Protein AF-A0A6B3F1H8-F1 (afdb_monomer)

Mean predicted aligned error: 4.07 Å

Structure (mmCIF, N/CA/C/O backbone):
data_AF-A0A6B3F1H8-F1
#
_entry.id   AF-A0A6B3F1H8-F1
#
loop_
_atom_site.group_PDB
_atom_site.id
_atom_site.type_symbol
_atom_site.label_atom_id
_atom_site.label_alt_id
_atom_site.label_comp_id
_atom_site.label_asym_id
_atom_site.label_entity_id
_atom_site.label_seq_id
_atom_site.pdbx_PDB_ins_code
_atom_site.Cartn_x
_atom_site.Cartn_y
_atom_site.Cartn_z
_atom_site.occupancy
_atom_site.B_iso_or_equiv
_atom_site.auth_seq_id
_atom_site.auth_comp_id
_atom_site.auth_asym_id
_atom_site.auth_atom_id
_atom_site.pdbx_PDB_model_num
ATOM 1 N N . MET A 1 1 ? -36.050 -11.474 17.540 1.00 40.28 1 MET A N 1
ATOM 2 C CA . MET A 1 1 ? -35.106 -10.667 18.340 1.00 40.28 1 MET A CA 1
ATOM 3 C C . MET A 1 1 ? -33.799 -10.633 17.571 1.00 40.28 1 MET A C 1
ATOM 5 O O . MET A 1 1 ? -33.198 -11.683 17.414 1.00 40.28 1 MET A O 1
ATOM 9 N N . ALA A 1 2 ? -33.446 -9.500 16.964 1.00 46.94 2 ALA A N 1
ATOM 10 C CA . ALA A 1 2 ? -32.215 -9.391 16.187 1.00 46.94 2 ALA A CA 1
ATOM 11 C C . ALA A 1 2 ? -31.032 -9.273 17.155 1.00 46.94 2 ALA A C 1
ATOM 13 O O . ALA A 1 2 ? -31.011 -8.361 17.978 1.00 46.94 2 ALA A O 1
ATOM 14 N N . GLU A 1 3 ? -30.090 -10.210 17.075 1.00 48.53 3 GLU A N 1
ATOM 15 C CA . GLU A 1 3 ? -28.796 -10.112 17.744 1.00 48.53 3 GLU A CA 1
ATOM 16 C C . GLU A 1 3 ? -28.106 -8.829 17.283 1.00 48.53 3 GLU A C 1
ATOM 18 O O . GLU A 1 3 ? -27.705 -8.687 16.124 1.00 48.53 3 GLU A O 1
ATOM 23 N N . THR A 1 4 ? -27.981 -7.868 18.192 1.00 52.44 4 THR A N 1
ATOM 24 C CA . THR A 1 4 ? -27.081 -6.738 18.009 1.00 52.44 4 THR A CA 1
ATOM 25 C C . THR A 1 4 ? -25.669 -7.305 18.067 1.00 52.44 4 THR A C 1
ATOM 27 O O . THR A 1 4 ? -25.093 -7.444 19.141 1.00 52.44 4 THR A O 1
ATOM 30 N N . SER A 1 5 ? -25.129 -7.695 16.910 1.00 58.44 5 SER A N 1
ATOM 31 C CA . SER A 1 5 ? -23.700 -7.950 16.739 1.00 58.44 5 SER A CA 1
ATOM 32 C C . SER A 1 5 ? -22.951 -6.776 17.369 1.00 58.44 5 SER A C 1
ATOM 34 O O . SER A 1 5 ? -23.070 -5.640 16.899 1.00 58.44 5 SER A O 1
ATOM 36 N N . SER A 1 6 ? -22.240 -7.020 18.473 1.00 65.12 6 SER A N 1
ATOM 37 C CA . SER A 1 6 ? -21.364 -6.014 19.060 1.00 65.12 6 SER A CA 1
ATOM 38 C C . SER A 1 6 ? -20.188 -5.840 18.103 1.00 65.12 6 SER A C 1
ATOM 40 O O . SER A 1 6 ? -19.193 -6.563 18.172 1.00 65.12 6 SER A O 1
ATOM 42 N N . GLY A 1 7 ? -20.344 -4.944 17.131 1.00 72.50 7 GLY A N 1
ATOM 43 C CA . GLY A 1 7 ? -19.270 -4.601 16.213 1.00 72.50 7 GLY A CA 1
ATOM 44 C C . GLY A 1 7 ? -18.053 -4.128 17.003 1.00 72.50 7 GLY A C 1
ATOM 45 O O . GLY A 1 7 ? -18.189 -3.428 18.007 1.00 72.50 7 GLY A O 1
ATOM 46 N N . THR A 1 8 ? -16.857 -4.522 16.570 1.00 85.69 8 THR A N 1
ATOM 47 C CA . THR A 1 8 ? -15.618 -3.992 17.141 1.00 85.69 8 THR A CA 1
ATOM 48 C C . THR A 1 8 ? -15.590 -2.481 16.934 1.00 85.69 8 THR A C 1
ATOM 50 O O . THR A 1 8 ? -15.668 -2.004 15.802 1.00 85.69 8 THR A O 1
ATOM 53 N N . HIS A 1 9 ? -15.504 -1.730 18.029 1.00 92.38 9 HIS A N 1
ATOM 54 C CA . HIS A 1 9 ? -15.347 -0.284 17.980 1.00 92.38 9 HIS A CA 1
ATOM 55 C C . HIS A 1 9 ? -13.875 0.064 17.762 1.00 92.38 9 HIS A C 1
ATOM 57 O O . HIS A 1 9 ? -13.011 -0.518 18.413 1.00 92.38 9 HIS A O 1
ATOM 63 N N . VAL A 1 10 ? -13.614 1.006 16.859 1.00 95.69 10 VAL A N 1
ATOM 64 C CA . VAL A 1 10 ? -12.290 1.586 16.614 1.00 95.69 10 VAL A CA 1
ATOM 65 C C . VAL A 1 10 ? -12.443 3.075 16.341 1.00 95.69 10 VAL A C 1
ATOM 67 O O . VAL A 1 10 ? -13.408 3.494 15.697 1.00 95.69 10 VAL A O 1
ATOM 70 N N . ARG A 1 11 ? -11.481 3.880 16.786 1.00 96.56 11 ARG A N 1
ATOM 71 C CA . ARG A 1 11 ? -11.486 5.333 16.577 1.00 96.56 11 ARG A CA 1
ATOM 72 C C . ARG A 1 11 ? -11.350 5.731 15.107 1.00 96.56 11 ARG A C 1
ATOM 74 O O . ARG A 1 11 ? -11.930 6.736 14.699 1.00 96.56 11 ARG A O 1
ATOM 81 N N . VAL A 1 12 ? -10.565 4.994 14.317 1.00 98.19 12 VAL A N 1
ATOM 82 C CA . VAL A 1 12 ? -10.343 5.298 12.891 1.00 98.19 12 VAL A CA 1
ATOM 83 C C . VAL A 1 12 ? -10.456 4.039 12.035 1.00 98.19 12 VAL A C 1
ATOM 85 O O . VAL A 1 12 ? -9.811 3.028 12.304 1.00 98.19 12 VAL A O 1
ATOM 88 N N . ALA A 1 13 ? -11.229 4.123 10.953 1.00 97.81 13 ALA A N 1
ATOM 89 C CA . ALA A 1 13 ? -11.254 3.116 9.899 1.00 97.81 13 ALA A CA 1
ATOM 90 C C . ALA A 1 13 ? -10.667 3.700 8.609 1.00 97.81 13 ALA A C 1
ATOM 92 O O . ALA A 1 13 ? -11.131 4.721 8.106 1.00 97.81 13 ALA A O 1
ATOM 93 N N . VAL A 1 14 ? -9.646 3.039 8.070 1.00 98.56 14 VAL A N 1
ATOM 94 C CA . VAL A 1 14 ? -9.044 3.336 6.768 1.00 98.56 14 VAL A CA 1
ATOM 95 C C . VAL A 1 14 ? -9.517 2.274 5.782 1.00 98.56 14 VAL A C 1
ATOM 97 O O . VAL A 1 14 ? -9.429 1.084 6.072 1.00 98.56 14 VAL A O 1
ATOM 100 N N . VAL A 1 15 ? -10.020 2.679 4.616 1.00 98.50 15 VAL A N 1
ATOM 101 C CA . VAL A 1 15 ? -10.511 1.745 3.591 1.00 98.50 15 VAL A CA 1
ATOM 102 C C . VAL A 1 15 ? -9.506 1.662 2.445 1.00 98.50 15 VAL A C 1
ATOM 104 O O . VAL A 1 15 ? -9.236 2.652 1.768 1.00 98.50 15 VAL A O 1
ATOM 107 N N . GLY A 1 16 ? -8.967 0.464 2.225 1.00 98.69 16 GLY A N 1
ATOM 108 C CA . GLY A 1 16 ? -7.976 0.139 1.205 1.00 98.69 16 GLY A CA 1
ATOM 109 C C . GLY A 1 16 ? -6.541 0.092 1.737 1.00 98.69 16 GLY A C 1
ATOM 110 O O . GLY A 1 16 ? -6.136 0.893 2.575 1.00 98.69 16 GLY A O 1
ATOM 111 N N . SER A 1 17 ? -5.743 -0.834 1.201 1.00 98.62 17 SER A N 1
ATOM 112 C CA . SER A 1 17 ? -4.330 -1.048 1.571 1.00 98.62 17 SER A CA 1
ATOM 113 C C . SER A 1 17 ? -3.341 -0.708 0.439 1.00 98.62 17 SER A C 1
ATOM 115 O O . SER A 1 17 ? -2.286 -1.326 0.293 1.00 98.62 17 SER A O 1
ATOM 117 N N . GLY A 1 18 ? -3.692 0.276 -0.396 1.00 98.62 18 GLY A N 1
ATOM 118 C CA . GLY A 1 18 ? -2.769 0.902 -1.352 1.00 98.62 18 GLY A CA 1
ATOM 119 C C . GLY A 1 18 ? -1.920 2.010 -0.711 1.00 98.62 18 GLY A C 1
ATOM 120 O O . GLY A 1 18 ? -1.945 2.194 0.505 1.00 98.62 18 GLY A O 1
ATOM 121 N N . PHE A 1 19 ? -1.218 2.805 -1.528 1.00 98.44 19 PHE A N 1
ATOM 122 C CA . PHE A 1 19 ? -0.377 3.920 -1.054 1.00 98.44 19 PHE A CA 1
ATOM 123 C C . PHE A 1 19 ? -1.103 4.858 -0.074 1.00 98.44 19 PHE A C 1
ATOM 125 O O . PHE A 1 19 ? -0.584 5.138 1.002 1.00 98.44 19 PHE A O 1
ATOM 132 N N . GLY A 1 20 ? -2.316 5.311 -0.402 1.00 98.56 20 GLY A N 1
ATOM 133 C CA . GLY A 1 20 ? -3.068 6.221 0.471 1.00 98.56 20 GLY A CA 1
ATOM 134 C C . GLY A 1 20 ? -3.377 5.611 1.842 1.00 98.56 20 GLY A C 1
ATOM 135 O O . GLY A 1 20 ? -3.102 6.223 2.873 1.00 98.56 20 GLY A O 1
ATOM 136 N N . GLY A 1 21 ? -3.884 4.376 1.860 1.00 98.75 21 GLY A N 1
ATOM 137 C CA . GLY A 1 21 ? -4.255 3.694 3.098 1.00 98.75 21 GLY A CA 1
ATOM 138 C C . GLY A 1 21 ? -3.058 3.336 3.975 1.00 98.75 21 GLY A C 1
ATOM 139 O O . GLY A 1 21 ? -3.085 3.576 5.182 1.00 98.75 21 GLY A O 1
ATOM 140 N N . LEU A 1 22 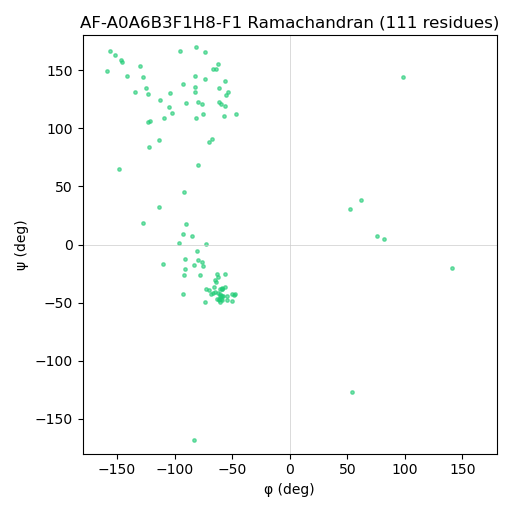? -1.967 2.843 3.376 1.00 98.81 22 LEU A N 1
ATOM 141 C CA . LEU A 1 22 ? -0.735 2.584 4.121 1.00 98.81 22 LEU A CA 1
ATOM 142 C C . LEU A 1 22 ? -0.102 3.881 4.629 1.00 98.81 22 LEU A C 1
ATOM 144 O O . LEU A 1 22 ? 0.310 3.932 5.782 1.00 98.81 22 LEU A O 1
ATOM 148 N N . GLY A 1 23 ? -0.064 4.943 3.820 1.00 98.69 23 GLY A N 1
ATOM 149 C CA . GLY A 1 23 ? 0.445 6.248 4.245 1.00 98.69 23 GLY A CA 1
ATOM 150 C C . GLY A 1 23 ? -0.320 6.804 5.450 1.00 98.69 23 GLY A C 1
ATOM 151 O O . GLY A 1 23 ? 0.296 7.235 6.428 1.00 98.69 23 GLY A O 1
ATOM 152 N N . ALA A 1 24 ? -1.654 6.714 5.424 1.00 98.75 24 ALA A N 1
ATOM 153 C CA . ALA A 1 24 ? -2.506 7.083 6.551 1.00 98.75 24 ALA A CA 1
ATOM 154 C C . ALA A 1 24 ? -2.220 6.222 7.794 1.00 98.75 24 ALA A C 1
ATOM 156 O O . ALA A 1 24 ? -2.013 6.761 8.879 1.00 98.75 24 ALA A O 1
ATOM 157 N N . ALA A 1 25 ? -2.129 4.899 7.639 1.00 98.69 25 ALA A N 1
ATOM 158 C CA . ALA A 1 25 ? -1.840 3.975 8.735 1.00 98.69 25 ALA A CA 1
ATOM 159 C C . ALA A 1 25 ? -0.455 4.206 9.370 1.00 98.69 25 ALA A C 1
ATOM 161 O O . ALA A 1 25 ? -0.334 4.212 10.597 1.00 98.69 25 ALA A O 1
ATOM 162 N N . VAL A 1 26 ? 0.584 4.465 8.563 1.00 98.69 26 VAL A N 1
ATOM 163 C CA . VAL A 1 26 ? 1.913 4.844 9.077 1.00 98.69 26 VAL A CA 1
ATOM 164 C C . VAL A 1 26 ? 1.825 6.140 9.876 1.00 98.69 26 VAL A C 1
ATOM 166 O O . VAL A 1 26 ? 2.408 6.231 10.958 1.00 98.69 26 VAL A O 1
ATOM 169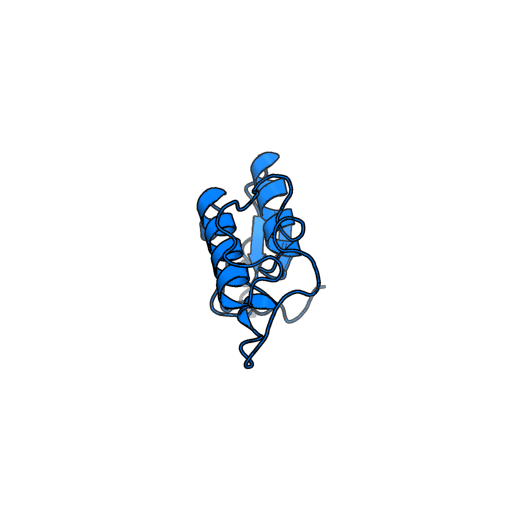 N N . ARG A 1 27 ? 1.098 7.147 9.375 1.00 98.50 27 ARG A N 1
ATOM 170 C CA . ARG A 1 27 ? 0.945 8.424 10.079 1.00 98.50 27 ARG A CA 1
ATOM 171 C C . ARG A 1 27 ? 0.227 8.246 11.415 1.00 98.50 27 ARG A C 1
ATOM 173 O O . ARG A 1 27 ? 0.742 8.737 12.412 1.00 98.50 27 ARG A O 1
ATOM 180 N N . LEU A 1 28 ? -0.886 7.508 11.451 1.00 98.50 28 LEU A N 1
ATOM 181 C CA . LEU A 1 28 ? -1.612 7.195 12.690 1.00 98.50 28 LEU A CA 1
ATOM 182 C C . LEU A 1 28 ? -0.682 6.551 13.725 1.00 98.50 28 LEU A C 1
ATOM 184 O O . LEU A 1 28 ? -0.591 7.035 14.851 1.00 98.50 28 LEU A O 1
ATOM 188 N N . ARG A 1 29 ? 0.099 5.543 13.314 1.00 97.25 29 ARG A N 1
ATOM 189 C CA . ARG A 1 29 ? 1.082 4.882 14.186 1.00 97.25 29 ARG A CA 1
ATOM 190 C C . ARG A 1 29 ? 2.149 5.826 14.721 1.00 97.25 29 ARG A C 1
ATOM 192 O O . ARG A 1 29 ? 2.479 5.747 15.900 1.00 97.25 29 ARG A O 1
ATOM 199 N N . ARG A 1 30 ? 2.699 6.700 13.875 1.00 96.94 30 ARG A N 1
ATOM 200 C CA . ARG A 1 30 ? 3.726 7.675 14.284 1.00 96.94 30 ARG A CA 1
ATOM 201 C C . ARG A 1 30 ? 3.198 8.708 15.278 1.00 96.94 30 ARG A C 1
ATOM 203 O O . ARG A 1 30 ? 3.958 9.155 16.123 1.00 96.94 30 ARG A O 1
ATOM 210 N N . GLU A 1 31 ? 1.914 9.038 15.199 1.00 97.62 31 GLU A N 1
ATOM 211 C CA . GLU A 1 31 ? 1.226 9.928 16.143 1.00 97.62 31 GLU A CA 1
ATOM 212 C C . GLU A 1 31 ? 0.714 9.187 17.397 1.00 97.62 31 GLU A C 1
ATOM 214 O O . GLU A 1 31 ? -0.018 9.754 18.201 1.00 97.62 31 GLU A O 1
ATOM 219 N N . GLY A 1 32 ? 1.063 7.905 17.571 1.00 97.06 32 GLY A N 1
ATOM 220 C CA . GLY A 1 32 ? 0.649 7.103 18.726 1.00 97.06 32 GLY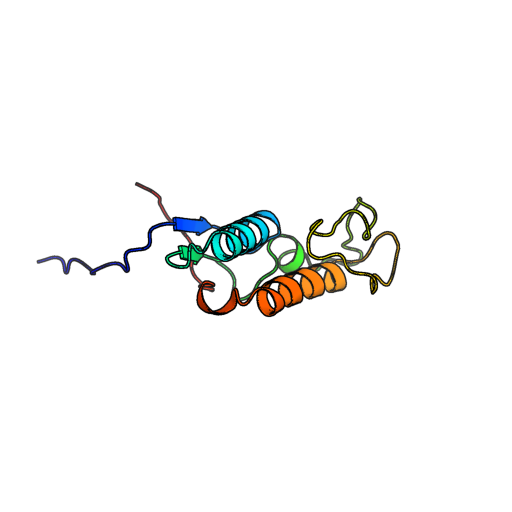 A CA 1
ATOM 221 C C . GLY A 1 32 ? -0.807 6.629 18.688 1.00 97.06 32 GLY A C 1
ATOM 222 O O . GLY A 1 32 ? -1.279 6.029 19.651 1.00 97.06 32 GLY A O 1
ATOM 223 N N . VAL A 1 33 ? -1.528 6.843 17.584 1.00 97.75 33 VAL A N 1
ATOM 224 C CA . VAL A 1 33 ? -2.888 6.327 17.402 1.00 97.75 33 VAL A CA 1
ATOM 225 C C . VAL A 1 33 ? -2.802 4.871 16.956 1.00 97.75 33 VAL A C 1
ATOM 227 O O . VAL A 1 33 ? -2.407 4.577 15.830 1.00 97.75 33 VAL A O 1
ATOM 230 N N . THR A 1 34 ? -3.169 3.952 17.847 1.00 95.44 34 THR A N 1
ATOM 231 C CA . THR A 1 34 ? -3.165 2.496 17.605 1.00 95.44 34 THR A CA 1
ATOM 232 C C . THR A 1 34 ? -4.564 1.896 17.506 1.00 95.44 34 THR A C 1
ATOM 234 O O . THR A 1 34 ? -4.716 0.805 16.962 1.00 95.44 34 THR A O 1
ATOM 237 N N . ASP A 1 35 ? -5.586 2.619 17.967 1.00 97.31 35 ASP A N 1
ATOM 2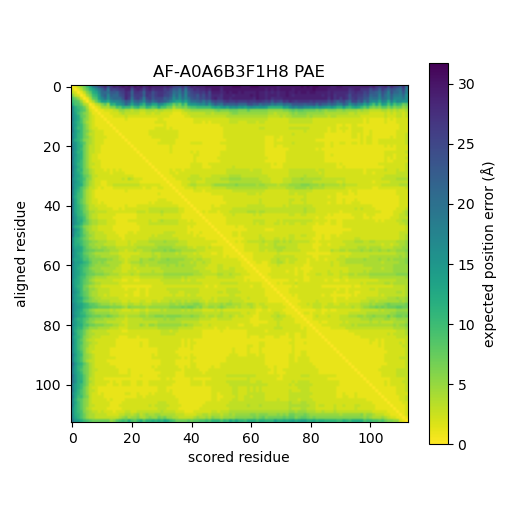38 C CA . ASP A 1 35 ? -6.992 2.231 17.849 1.00 97.31 35 ASP A CA 1
ATOM 239 C C . ASP A 1 35 ? -7.536 2.548 16.447 1.00 97.31 35 ASP A C 1
ATOM 241 O O . ASP A 1 35 ? -8.310 3.483 16.224 1.00 97.31 35 ASP A O 1
ATOM 245 N N . PHE A 1 36 ? -7.032 1.812 15.461 1.00 98.12 36 PHE A N 1
ATOM 246 C CA . PHE A 1 36 ? -7.474 1.922 14.082 1.00 98.12 36 PHE A CA 1
ATOM 247 C C . PHE A 1 36 ? -7.413 0.583 13.356 1.00 98.12 36 PHE A C 1
ATOM 249 O O . PHE A 1 36 ? -6.650 -0.321 13.714 1.00 98.12 36 PHE A O 1
ATOM 256 N N . VAL A 1 37 ? -8.194 0.501 12.281 1.00 98.50 37 VAL A N 1
ATOM 257 C CA . VAL A 1 37 ? -8.224 -0.634 11.360 1.00 98.50 37 VAL A CA 1
ATOM 258 C C . VAL A 1 37 ? -8.027 -0.162 9.924 1.00 98.50 37 VAL A C 1
ATOM 260 O O . VAL A 1 37 ? -8.508 0.901 9.533 1.00 98.50 37 VAL A O 1
ATOM 263 N N . VAL A 1 38 ? -7.332 -0.968 9.127 1.00 98.75 38 VAL A N 1
ATOM 264 C CA . VAL A 1 38 ? -7.244 -0.834 7.673 1.00 98.75 38 VAL A CA 1
ATOM 265 C C . VAL A 1 38 ? -8.024 -1.994 7.060 1.00 98.75 38 VAL A C 1
ATOM 267 O O . VAL A 1 38 ? -7.593 -3.144 7.146 1.00 98.75 38 VAL A O 1
ATOM 270 N N . LEU A 1 39 ? -9.181 -1.697 6.475 1.00 98.56 39 LEU A N 1
ATOM 271 C CA . LEU A 1 39 ? -10.053 -2.673 5.824 1.00 98.56 39 LEU A CA 1
ATOM 272 C C . LEU A 1 39 ? -9.663 -2.797 4.354 1.00 98.56 39 LEU A C 1
ATOM 274 O O . LEU A 1 39 ? -9.699 -1.819 3.611 1.00 98.56 39 LEU A O 1
ATOM 278 N N . GLU A 1 40 ? -9.306 -3.995 3.921 1.00 98.69 40 GLU A N 1
ATOM 279 C CA . GLU A 1 40 ? -8.968 -4.300 2.539 1.00 98.69 40 GLU A CA 1
ATOM 280 C C . GLU A 1 40 ? -9.874 -5.420 2.037 1.00 98.69 40 GLU A C 1
ATOM 282 O O . GLU A 1 40 ? -9.985 -6.470 2.662 1.00 98.69 40 GLU A O 1
ATOM 287 N N . ARG A 1 41 ? -10.498 -5.204 0.875 1.00 98.50 41 ARG A N 1
ATOM 288 C CA . ARG A 1 41 ? -11.371 -6.198 0.242 1.00 98.50 41 ARG A CA 1
ATOM 289 C C . ARG A 1 41 ? -10.614 -7.462 -0.163 1.00 98.50 41 ARG A C 1
ATOM 291 O O . ARG A 1 41 ? -11.209 -8.527 -0.206 1.00 98.50 41 ARG A O 1
ATOM 298 N N . SER A 1 42 ? -9.347 -7.327 -0.524 1.00 98.25 42 SER A N 1
ATOM 299 C CA . SER A 1 42 ? -8.531 -8.412 -1.073 1.00 98.25 42 SER A CA 1
ATOM 300 C C . SER A 1 42 ? -7.702 -9.118 0.003 1.00 98.25 42 SER A C 1
ATOM 302 O O . SER A 1 42 ? -7.492 -8.581 1.088 1.00 98.25 42 SER A O 1
ATOM 304 N N . GLY A 1 43 ? -7.136 -10.277 -0.331 1.00 98.25 43 GLY A N 1
ATOM 305 C CA . GLY A 1 43 ? -6.322 -11.085 0.587 1.00 98.25 43 GLY A CA 1
ATOM 306 C C . GLY A 1 43 ? -4.918 -10.543 0.908 1.00 98.25 43 GLY A C 1
ATOM 307 O O . GLY A 1 43 ? -4.156 -11.197 1.616 1.00 98.25 43 GLY A O 1
ATOM 308 N N . SER A 1 44 ? -4.509 -9.391 0.360 1.00 98.25 44 SER A N 1
ATOM 309 C CA . SER A 1 44 ? -3.158 -8.855 0.577 1.00 98.25 44 SER A CA 1
ATOM 310 C C . SER A 1 44 ? -3.055 -7.342 0.385 1.00 98.25 44 SER A C 1
ATOM 312 O O . SER A 1 44 ? -3.924 -6.702 -0.207 1.00 98.25 44 SER A O 1
ATOM 314 N N . VAL A 1 45 ? -1.932 -6.777 0.831 1.00 98.62 45 VAL A N 1
ATOM 315 C CA . VAL A 1 45 ? -1.533 -5.381 0.584 1.00 98.62 45 VAL A CA 1
ATOM 316 C C . VAL A 1 45 ? -1.308 -5.126 -0.912 1.00 98.62 45 VAL A C 1
ATOM 318 O O . VAL A 1 45 ? -0.919 -6.036 -1.646 1.00 98.62 45 VAL A O 1
ATOM 321 N N . GLY A 1 46 ? -1.528 -3.885 -1.359 1.00 97.44 46 GLY A N 1
ATOM 322 C CA . GLY A 1 46 ? -0.971 -3.381 -2.622 1.00 97.44 46 GLY A CA 1
ATOM 323 C C . GLY A 1 46 ? -1.901 -2.485 -3.441 1.00 97.44 46 GLY A C 1
ATOM 324 O O . GLY A 1 46 ? -1.414 -1.703 -4.259 1.00 97.44 46 GLY A O 1
ATOM 325 N N . GLY A 1 47 ? -3.219 -2.545 -3.219 1.00 98.06 47 GLY A N 1
ATOM 326 C CA . GLY A 1 47 ? -4.198 -1.746 -3.969 1.00 98.06 47 GLY A CA 1
ATOM 327 C C . GLY A 1 47 ? -4.047 -1.934 -5.482 1.00 98.06 47 GLY A C 1
ATOM 328 O O . GLY A 1 47 ? -3.955 -3.064 -5.956 1.00 98.06 47 GLY A O 1
ATOM 329 N N . THR A 1 48 ? -3.918 -0.835 -6.232 1.00 98.12 48 THR A N 1
ATOM 330 C CA . THR A 1 48 ? -3.655 -0.851 -7.684 1.00 98.12 48 THR A CA 1
ATOM 331 C C . THR A 1 48 ? -2.524 -1.803 -8.071 1.00 98.12 48 THR A C 1
ATOM 333 O O . THR A 1 48 ? -2.653 -2.553 -9.035 1.00 98.12 48 THR A O 1
ATOM 336 N N . TRP A 1 49 ? -1.438 -1.819 -7.296 1.00 98.25 49 TRP A N 1
ATOM 337 C CA . TRP A 1 49 ? -0.256 -2.632 -7.573 1.00 98.25 49 TRP A CA 1
ATOM 338 C C . TRP A 1 49 ? -0.410 -4.085 -7.147 1.00 98.25 49 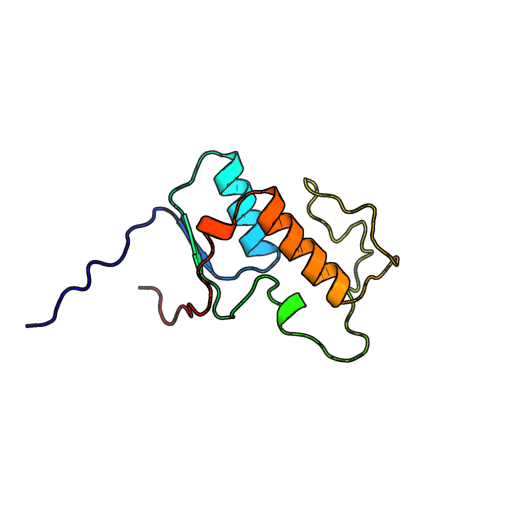TRP A C 1
ATOM 340 O O . TRP A 1 49 ? 0.464 -4.885 -7.424 1.00 98.25 49 TRP A O 1
ATOM 350 N N . ARG A 1 50 ? -1.495 -4.469 -6.484 1.00 98.06 50 ARG A N 1
ATOM 351 C CA . ARG A 1 50 ? -1.867 -5.877 -6.307 1.00 98.06 50 ARG A CA 1
ATOM 352 C C . ARG A 1 50 ? -2.813 -6.321 -7.416 1.00 98.06 50 ARG A C 1
ATOM 354 O O . ARG A 1 50 ? -2.630 -7.411 -7.948 1.00 98.06 50 ARG A O 1
ATOM 361 N N . ASP A 1 51 ? -3.784 -5.478 -7.752 1.00 97.88 51 ASP A N 1
ATOM 362 C CA . ASP A 1 51 ? -4.901 -5.848 -8.624 1.00 97.88 51 ASP A CA 1
ATOM 363 C C . ASP A 1 51 ? -4.517 -5.882 -10.115 1.00 97.88 51 ASP A C 1
ATOM 365 O O . ASP A 1 51 ? -5.113 -6.628 -10.887 1.00 97.88 51 ASP A O 1
ATOM 369 N N . ASN A 1 52 ? -3.500 -5.122 -10.533 1.00 98.19 52 ASN A N 1
ATOM 370 C CA . ASN A 1 52 ? -3.071 -5.055 -11.932 1.00 98.19 52 ASN A CA 1
ATOM 371 C C . ASN A 1 52 ? -1.812 -5.897 -12.167 1.00 98.19 52 ASN A C 1
ATOM 373 O O . ASN A 1 52 ? -0.745 -5.558 -11.675 1.00 98.19 52 ASN A O 1
ATOM 377 N N . THR A 1 53 ? -1.916 -6.979 -12.940 1.00 97.00 53 THR A N 1
ATOM 378 C CA . THR A 1 53 ? -0.793 -7.904 -13.223 1.00 97.00 53 THR A CA 1
ATOM 379 C C . THR A 1 53 ? -0.575 -8.149 -14.719 1.00 97.00 53 THR A C 1
ATOM 381 O O . THR A 1 53 ? 0.069 -9.118 -15.117 1.00 97.00 53 THR A O 1
ATOM 384 N N . TYR A 1 54 ? -1.103 -7.266 -15.573 1.00 97.75 54 TYR A N 1
ATOM 385 C CA . TYR A 1 54 ? -0.944 -7.385 -17.021 1.00 97.75 54 TYR A CA 1
ATOM 386 C C . TYR A 1 54 ? 0.525 -7.188 -17.457 1.00 97.75 54 TYR A C 1
ATOM 388 O O . TYR A 1 54 ? 1.275 -6.450 -16.802 1.00 97.75 54 TYR A O 1
ATOM 396 N N . PRO A 1 55 ? 0.959 -7.814 -18.570 1.00 97.44 55 PRO A N 1
ATOM 397 C CA . PRO A 1 55 ? 2.327 -7.684 -19.065 1.00 97.44 55 PRO A CA 1
ATOM 398 C C . PRO A 1 55 ? 2.730 -6.222 -19.288 1.00 97.44 55 PRO A C 1
ATOM 400 O O . PRO A 1 55 ? 2.026 -5.465 -19.950 1.00 97.44 55 PRO A O 1
ATOM 403 N N . GLY A 1 56 ? 3.877 -5.826 -18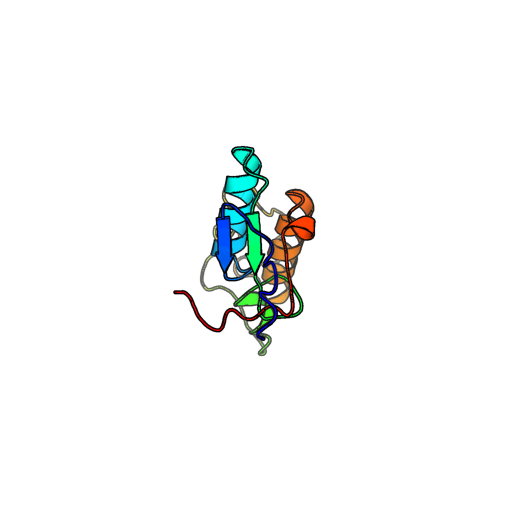.733 1.00 95.38 56 GLY A N 1
ATOM 404 C CA . GLY A 1 56 ? 4.402 -4.465 -18.868 1.00 95.38 56 GLY A CA 1
ATOM 405 C C . GLY A 1 56 ? 3.805 -3.429 -17.908 1.00 95.38 56 GLY A C 1
ATOM 406 O O . GLY A 1 56 ? 4.168 -2.261 -18.011 1.00 95.38 56 GLY A O 1
ATOM 407 N N . CYS A 1 57 ? 2.942 -3.818 -16.958 1.00 97.56 57 CYS A N 1
ATOM 408 C CA . CYS A 1 57 ? 2.418 -2.896 -15.946 1.00 97.56 57 CYS A CA 1
ATOM 409 C C . CYS A 1 57 ? 3.558 -2.227 -15.153 1.00 97.56 57 CYS A C 1
ATOM 411 O O . CYS A 1 57 ? 4.361 -2.905 -14.501 1.00 97.56 57 CYS A O 1
ATOM 413 N N . ALA A 1 58 ? 3.634 -0.897 -15.216 1.00 96.88 58 ALA A N 1
ATOM 414 C CA . ALA A 1 58 ? 4.664 -0.074 -14.587 1.00 96.88 58 ALA A CA 1
ATOM 415 C C . ALA A 1 58 ? 4.117 1.319 -14.253 1.00 96.88 58 ALA A C 1
ATOM 417 O O . ALA A 1 58 ? 3.075 1.723 -14.769 1.00 96.88 5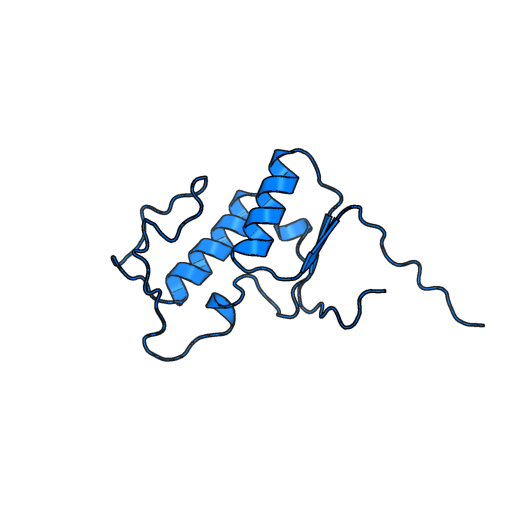8 ALA A O 1
ATOM 418 N N . CYS A 1 59 ? 4.819 2.043 -13.380 1.00 95.50 59 CYS A N 1
ATOM 419 C CA . CYS A 1 59 ? 4.490 3.434 -13.074 1.00 95.50 59 CYS A CA 1
ATOM 420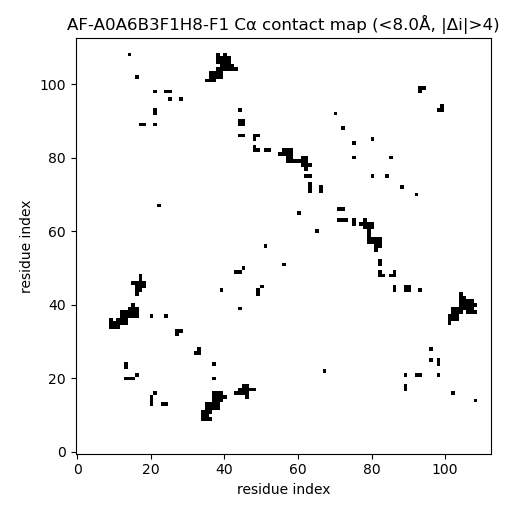 C C . CYS A 1 59 ? 5.075 4.374 -14.134 1.00 95.50 59 CYS A C 1
ATOM 422 O O . CYS A 1 59 ? 6.170 4.145 -14.644 1.00 95.50 59 CYS A O 1
ATOM 424 N N . ASP A 1 60 ? 4.343 5.439 -14.432 1.00 95.44 60 ASP A N 1
ATOM 425 C CA . ASP A 1 60 ? 4.747 6.578 -15.259 1.00 95.44 60 ASP A CA 1
ATOM 426 C C . ASP A 1 60 ? 5.625 7.596 -14.506 1.00 95.44 60 ASP A C 1
ATOM 428 O O . ASP A 1 60 ? 6.267 8.444 -15.122 1.00 95.44 60 ASP A O 1
ATOM 432 N N . VAL A 1 61 ? 5.698 7.498 -13.177 1.00 95.69 61 VAL A N 1
ATOM 433 C CA . VAL A 1 61 ? 6.575 8.301 -12.319 1.00 95.69 61 VAL A CA 1
ATOM 434 C C . VAL A 1 61 ? 7.899 7.559 -12.086 1.00 95.69 61 VAL A C 1
ATOM 436 O O . VAL A 1 61 ? 7.888 6.353 -11.813 1.00 95.69 61 VAL A O 1
ATOM 439 N N . PRO A 1 62 ? 9.060 8.247 -12.122 1.00 96.44 62 PRO A N 1
ATOM 440 C CA . PRO A 1 62 ? 10.330 7.642 -11.738 1.00 96.44 62 PRO A CA 1
ATOM 441 C C . PRO A 1 62 ? 10.265 7.026 -10.335 1.00 96.44 62 PRO A C 1
ATOM 443 O O . PRO A 1 62 ? 9.852 7.672 -9.376 1.00 96.44 62 PRO A O 1
ATOM 446 N N . SER A 1 63 ? 10.725 5.787 -10.190 1.00 95.62 63 SER A N 1
ATOM 447 C CA . SER A 1 63 ? 10.566 4.957 -8.987 1.00 95.62 63 SER A CA 1
ATOM 448 C C . SER A 1 63 ? 11.123 5.621 -7.722 1.00 95.62 63 SER A C 1
ATOM 450 O O . SER A 1 63 ? 10.515 5.541 -6.656 1.00 95.62 63 SER A O 1
ATOM 452 N N . HIS A 1 64 ? 12.234 6.357 -7.842 1.00 92.88 64 HIS A N 1
ATOM 453 C CA . HIS A 1 64 ? 12.805 7.134 -6.734 1.00 92.88 64 HIS A CA 1
ATOM 454 C C . HIS A 1 64 ? 11.869 8.240 -6.219 1.00 92.88 64 HIS A C 1
ATOM 456 O O . HIS A 1 64 ? 11.933 8.581 -5.042 1.00 92.88 64 HIS A O 1
ATOM 462 N N . LEU A 1 65 ? 10.994 8.774 -7.075 1.00 95.56 65 LEU A N 1
ATOM 463 C CA . LEU A 1 65 ? 9.955 9.743 -6.715 1.00 95.56 65 LEU A CA 1
ATOM 464 C C . LEU A 1 65 ? 8.635 9.059 -6.331 1.00 95.56 65 LEU A C 1
ATOM 466 O O . LEU A 1 65 ? 7.822 9.642 -5.621 1.00 95.56 65 LEU A O 1
ATOM 470 N N . TYR A 1 66 ? 8.434 7.811 -6.754 1.00 97.25 66 TYR A N 1
ATOM 471 C CA . TYR A 1 66 ? 7.257 7.000 -6.441 1.00 97.25 66 TYR A CA 1
ATOM 472 C C . TYR A 1 66 ? 7.458 6.136 -5.182 1.00 97.25 66 TYR A C 1
ATOM 474 O O . TYR A 1 66 ? 7.174 4.940 -5.141 1.00 97.25 66 TYR A O 1
ATOM 482 N N . SER A 1 67 ? 8.005 6.757 -4.137 1.00 96.94 67 SER A N 1
ATOM 483 C CA . SER A 1 67 ? 8.209 6.177 -2.806 1.00 96.94 67 SER A CA 1
ATOM 484 C C . SER A 1 67 ? 7.663 7.141 -1.752 1.00 96.94 67 SER A C 1
ATOM 486 O O . SER A 1 67 ? 7.633 8.352 -1.965 1.00 96.94 67 SER A O 1
ATOM 488 N N . PHE A 1 68 ? 7.261 6.639 -0.585 1.00 97.69 68 PHE A N 1
ATOM 489 C CA . PHE A 1 68 ? 6.997 7.514 0.553 1.00 97.69 68 PHE A CA 1
ATOM 490 C C . PHE A 1 68 ? 8.276 8.259 0.938 1.00 97.69 68 PHE A C 1
ATOM 492 O O . PHE A 1 68 ? 9.331 7.645 1.105 1.00 97.69 68 PHE A O 1
ATOM 499 N N . SER A 1 69 ? 8.166 9.567 1.173 1.00 96.38 69 SER A N 1
ATOM 500 C CA . SER A 1 69 ? 9.294 10.416 1.585 1.00 96.38 69 SER A CA 1
ATOM 501 C C . SER A 1 69 ? 9.986 9.929 2.863 1.00 96.38 69 SER A C 1
ATOM 503 O O . SER A 1 69 ? 11.169 10.173 3.067 1.00 96.38 69 SER A O 1
ATOM 505 N N . PHE A 1 70 ? 9.259 9.205 3.715 1.00 96.44 70 PHE A N 1
ATOM 506 C CA . PHE A 1 70 ? 9.757 8.646 4.967 1.00 96.44 70 PHE A CA 1
ATOM 507 C C . PHE A 1 70 ? 10.209 7.179 4.881 1.00 96.44 70 PHE A C 1
ATOM 509 O O . PHE A 1 70 ? 10.553 6.595 5.910 1.00 96.44 70 PHE A O 1
ATOM 516 N N . ALA A 1 71 ? 10.129 6.567 3.700 1.00 97.38 71 ALA A N 1
ATOM 517 C CA . ALA A 1 71 ? 10.540 5.192 3.435 1.00 97.38 71 ALA A CA 1
ATOM 518 C C . ALA A 1 71 ? 11.050 5.073 1.987 1.00 97.38 71 ALA A C 1
ATOM 520 O O . ALA A 1 71 ? 10.403 4.418 1.162 1.00 97.38 71 ALA A O 1
ATOM 521 N N . PRO A 1 72 ? 12.167 5.738 1.641 1.00 97.06 72 PRO A N 1
ATOM 522 C CA . PRO A 1 72 ? 12.752 5.628 0.311 1.00 97.06 72 PRO A CA 1
ATOM 523 C C . PRO A 1 72 ? 13.183 4.184 0.020 1.00 97.06 72 PRO A C 1
ATOM 525 O O . PRO A 1 72 ? 13.460 3.404 0.932 1.00 97.06 72 PRO A O 1
ATOM 528 N N . ASN A 1 73 ? 13.258 3.827 -1.262 1.00 96.94 73 ASN A N 1
ATOM 529 C CA . ASN A 1 73 ? 13.737 2.521 -1.702 1.00 96.94 73 ASN A CA 1
ATOM 530 C C . ASN A 1 73 ? 14.957 2.685 -2.630 1.00 96.94 73 ASN A C 1
ATOM 532 O O . ASN A 1 73 ? 14.786 3.104 -3.774 1.00 96.94 73 ASN A O 1
ATOM 536 N N . PRO A 1 74 ? 16.183 2.385 -2.165 1.00 93.50 74 PRO A N 1
ATOM 537 C CA . PRO A 1 74 ? 17.375 2.447 -3.012 1.00 93.50 74 PRO A CA 1
ATOM 538 C C . PRO A 1 74 ? 17.480 1.252 -3.973 1.00 93.50 74 PRO A C 1
ATOM 540 O O . PRO A 1 74 ? 18.232 1.313 -4.936 1.00 93.50 74 PRO A O 1
ATOM 543 N N . GLU A 1 75 ? 16.710 0.187 -3.744 1.00 93.94 75 GLU A N 1
ATOM 544 C CA . GLU A 1 75 ? 16.797 -1.085 -4.473 1.00 93.94 75 GLU A CA 1
ATOM 545 C C . GLU A 1 75 ? 15.891 -1.131 -5.714 1.00 93.94 75 GLU A C 1
ATOM 547 O O . GLU A 1 75 ? 15.565 -2.210 -6.212 1.00 93.94 75 GLU A O 1
ATOM 552 N N . TRP A 1 76 ? 15.421 0.018 -6.209 1.00 97.06 76 TRP A N 1
ATOM 553 C CA . TRP A 1 76 ? 14.623 0.040 -7.433 1.00 97.06 76 TRP A CA 1
ATOM 554 C C . TRP A 1 76 ? 15.444 -0.503 -8.611 1.00 97.06 76 TRP A C 1
ATOM 556 O O . TRP A 1 76 ? 16.487 0.063 -8.934 1.00 97.06 76 TRP A O 1
ATOM 566 N N . PRO A 1 77 ? 14.983 -1.560 -9.302 1.00 95.81 77 PRO A N 1
ATOM 567 C CA . PRO A 1 77 ? 15.768 -2.191 -10.361 1.00 95.81 77 PRO A CA 1
ATOM 568 C C . PRO A 1 77 ? 15.794 -1.377 -11.657 1.00 95.81 77 PRO A C 1
ATOM 570 O O . PRO A 1 77 ? 16.623 -1.631 -12.527 1.00 95.81 77 PRO A O 1
ATOM 573 N N . ARG A 1 78 ? 14.855 -0.437 -11.830 1.00 94.56 78 ARG A N 1
ATOM 574 C CA . ARG A 1 78 ? 14.746 0.431 -13.009 1.00 94.56 78 ARG A CA 1
ATOM 575 C C . ARG A 1 78 ? 14.231 1.811 -12.623 1.00 94.56 78 ARG A C 1
ATOM 577 O O . ARG A 1 78 ? 13.486 1.947 -11.653 1.00 94.56 78 ARG A O 1
ATOM 584 N N . THR A 1 79 ? 14.519 2.811 -13.461 1.00 95.50 79 THR A N 1
ATOM 585 C CA . THR A 1 79 ? 13.932 4.155 -13.342 1.00 95.50 79 THR A CA 1
ATOM 586 C C . THR A 1 79 ? 12.409 4.089 -13.316 1.00 95.50 79 THR A C 1
ATOM 588 O O . THR A 1 79 ? 11.813 4.681 -12.430 1.00 95.50 79 THR A O 1
ATOM 591 N N . PHE A 1 80 ? 11.784 3.288 -14.182 1.00 96.56 80 PHE A N 1
ATOM 592 C CA . PHE A 1 80 ? 10.341 3.013 -14.174 1.00 96.56 80 PHE A CA 1
ATOM 593 C C . PHE A 1 80 ? 10.110 1.538 -13.831 1.00 96.56 80 PHE A C 1
ATOM 595 O O . PHE A 1 80 ? 10.156 0.646 -14.688 1.00 96.56 80 PHE A O 1
ATOM 602 N N . SER A 1 81 ? 9.981 1.259 -12.535 1.00 95.81 81 SER A N 1
ATOM 603 C CA . SER A 1 81 ? 9.852 -0.100 -12.019 1.00 95.81 81 SER A CA 1
ATOM 604 C C . SER A 1 81 ? 8.467 -0.669 -12.310 1.00 95.81 81 SER A C 1
ATOM 606 O O . SER A 1 81 ? 7.453 0.02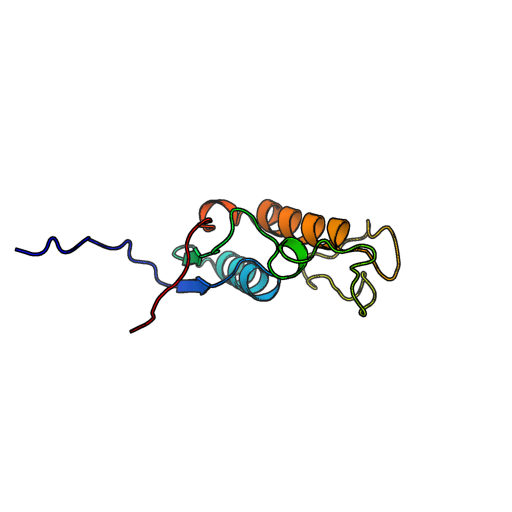7 -12.268 1.00 95.81 81 SER A O 1
ATOM 608 N N . GLY A 1 82 ? 8.443 -1.963 -12.628 1.00 97.12 82 GLY A N 1
ATOM 609 C CA . GLY A 1 82 ? 7.205 -2.688 -12.886 1.00 97.12 82 GLY A CA 1
ATOM 610 C C . GLY A 1 82 ? 6.409 -2.959 -11.611 1.00 97.12 82 GLY A C 1
ATOM 611 O O . GLY A 1 82 ? 6.937 -2.895 -10.496 1.00 97.12 82 GLY A O 1
ATOM 612 N N . GLN A 1 83 ? 5.152 -3.347 -11.800 1.00 97.88 83 GLN A N 1
ATOM 613 C CA . GLN A 1 83 ? 4.219 -3.654 -10.724 1.00 97.88 83 GLN A CA 1
ATOM 614 C C . GLN A 1 83 ? 4.765 -4.600 -9.635 1.00 97.88 83 GLN A C 1
ATOM 616 O O . GLN A 1 83 ? 4.564 -4.270 -8.463 1.00 97.88 83 GLN A O 1
ATOM 621 N N . PRO A 1 84 ? 5.487 -5.703 -9.934 1.00 97.62 84 PRO A N 1
ATOM 622 C CA . PRO A 1 84 ? 5.940 -6.620 -8.886 1.00 97.62 84 PRO A CA 1
ATOM 623 C C . PRO A 1 84 ? 6.834 -5.936 -7.846 1.00 97.62 84 PRO A C 1
ATOM 625 O O . PRO A 1 84 ? 6.710 -6.186 -6.649 1.00 97.62 84 PRO A O 1
ATOM 628 N N . HIS A 1 85 ? 7.690 -5.012 -8.290 1.00 97.94 85 HIS A N 1
ATOM 629 C CA . HIS A 1 85 ? 8.593 -4.278 -7.406 1.00 97.94 85 HIS A CA 1
ATOM 630 C C . HIS A 1 85 ? 7.847 -3.245 -6.562 1.00 97.94 85 HIS A C 1
ATOM 632 O O . HIS A 1 85 ? 8.160 -3.069 -5.387 1.00 97.94 85 HIS A O 1
ATOM 638 N N . ILE A 1 86 ? 6.842 -2.576 -7.134 1.00 98.25 86 ILE A N 1
ATOM 639 C CA . ILE A 1 86 ? 6.048 -1.582 -6.403 1.00 98.25 86 ILE A CA 1
ATOM 640 C C . ILE A 1 86 ? 5.155 -2.264 -5.362 1.00 98.25 86 ILE A C 1
ATOM 642 O O . ILE A 1 86 ? 5.034 -1.786 -4.233 1.00 98.25 86 ILE A O 1
ATOM 646 N N . ARG A 1 87 ? 4.583 -3.424 -5.697 1.00 98.38 87 ARG A N 1
ATOM 647 C CA . ARG A 1 87 ? 3.851 -4.249 -4.735 1.00 98.38 87 ARG A CA 1
ATOM 648 C C . ARG A 1 87 ? 4.748 -4.697 -3.581 1.00 98.38 87 ARG A C 1
ATOM 650 O O . ARG A 1 87 ? 4.379 -4.490 -2.428 1.00 98.38 87 ARG A O 1
ATOM 657 N N . ALA A 1 88 ? 5.926 -5.242 -3.888 1.00 98.31 88 ALA A N 1
ATOM 658 C CA . ALA A 1 88 ? 6.891 -5.675 -2.876 1.00 98.31 88 ALA A CA 1
ATOM 659 C C . ALA A 1 88 ? 7.325 -4.515 -1.963 1.00 98.31 88 ALA A C 1
ATOM 661 O O . ALA A 1 88 ? 7.445 -4.679 -0.749 1.00 98.31 88 ALA A O 1
ATOM 662 N N . TYR A 1 89 ? 7.496 -3.316 -2.527 1.00 98.38 89 TYR A N 1
ATOM 663 C CA . TYR A 1 89 ? 7.762 -2.105 -1.757 1.00 98.38 89 TYR A CA 1
ATOM 664 C C . TYR A 1 89 ? 6.644 -1.797 -0.745 1.00 98.38 89 TYR A C 1
ATOM 666 O O . TYR A 1 89 ? 6.935 -1.556 0.427 1.00 98.38 89 TYR A O 1
ATOM 674 N N . LEU A 1 90 ? 5.374 -1.841 -1.162 1.00 98.62 90 LEU A N 1
ATOM 675 C CA . LEU A 1 90 ? 4.234 -1.596 -0.268 1.00 98.62 90 LEU A CA 1
ATOM 676 C C . LEU A 1 90 ? 4.105 -2.660 0.827 1.00 98.62 90 LEU A C 1
ATOM 678 O O . LEU A 1 90 ? 3.833 -2.322 1.979 1.00 98.62 90 LEU A O 1
ATOM 682 N N . GLU A 1 91 ? 4.324 -3.931 0.487 1.00 98.62 91 GLU A N 1
ATOM 683 C CA . GLU A 1 91 ? 4.341 -5.030 1.458 1.00 98.62 91 GLU A CA 1
ATOM 684 C C . GLU A 1 91 ? 5.432 -4.800 2.514 1.00 98.62 91 GLU A C 1
ATOM 686 O O . GLU A 1 91 ? 5.139 -4.822 3.710 1.00 98.62 91 GLU A O 1
ATOM 691 N N . ARG A 1 92 ? 6.647 -4.437 2.085 1.00 98.44 92 ARG A N 1
ATOM 692 C CA . ARG A 1 92 ? 7.748 -4.099 2.993 1.00 98.44 92 ARG A CA 1
ATOM 693 C C . ARG A 1 92 ? 7.426 -2.902 3.884 1.00 98.44 92 ARG A C 1
ATOM 695 O O . ARG A 1 92 ? 7.711 -2.952 5.074 1.00 98.44 92 ARG A O 1
ATOM 702 N N . VAL A 1 93 ? 6.811 -1.843 3.352 1.00 98.56 93 VAL A N 1
ATOM 703 C CA . VAL A 1 93 ? 6.367 -0.694 4.163 1.00 98.56 93 VAL A CA 1
ATOM 704 C C . VAL A 1 93 ? 5.386 -1.148 5.247 1.00 98.56 93 VAL A C 1
ATOM 706 O O . VAL A 1 93 ? 5.528 -0.749 6.405 1.00 98.56 93 VAL A O 1
ATOM 709 N N . ALA A 1 94 ? 4.419 -2.006 4.910 1.00 98.69 94 ALA A N 1
ATOM 710 C CA . ALA A 1 94 ? 3.471 -2.527 5.890 1.00 98.69 94 ALA A CA 1
ATOM 711 C C . ALA A 1 94 ? 4.166 -3.306 7.022 1.00 98.69 94 ALA A C 1
ATOM 713 O O . ALA A 1 94 ? 3.773 -3.166 8.182 1.00 98.69 94 ALA A O 1
ATOM 714 N N . ASP A 1 95 ? 5.215 -4.068 6.707 1.00 98.44 95 ASP A N 1
ATOM 715 C CA . ASP A 1 95 ? 6.001 -4.813 7.694 1.00 98.44 95 ASP A CA 1
ATOM 716 C C . ASP A 1 95 ? 6.904 -3.903 8.534 1.00 98.44 95 ASP A C 1
ATOM 718 O O . ASP A 1 95 ? 6.851 -3.946 9.763 1.00 98.44 95 ASP A O 1
ATOM 722 N N . THR A 1 96 ? 7.672 -3.013 7.898 1.00 98.12 96 THR A N 1
ATOM 723 C CA . THR A 1 96 ? 8.613 -2.102 8.572 1.00 98.12 96 THR A CA 1
ATOM 724 C C . THR A 1 96 ? 7.924 -1.199 9.594 1.00 98.12 96 THR A C 1
ATOM 726 O O . THR A 1 96 ? 8.470 -0.956 10.667 1.00 98.12 96 THR A O 1
ATOM 729 N N . PHE A 1 97 ? 6.715 -0.715 9.298 1.00 97.88 97 PHE A N 1
ATOM 730 C CA . PHE A 1 97 ? 5.956 0.130 10.228 1.00 97.88 97 PHE A CA 1
ATOM 731 C C . PHE A 1 97 ? 4.990 -0.660 11.123 1.00 97.88 97 PHE A C 1
ATOM 733 O O . PHE A 1 97 ? 4.194 -0.062 11.850 1.00 97.88 97 PHE A O 1
ATOM 740 N N . GLY A 1 98 ? 5.065 -1.996 11.102 1.00 97.56 98 GLY A N 1
ATOM 741 C CA . GLY A 1 98 ? 4.291 -2.873 11.975 1.00 97.56 98 GLY A CA 1
ATOM 742 C C . GLY A 1 98 ? 2.782 -2.739 11.784 1.00 97.56 98 GLY A C 1
ATOM 743 O O . GLY A 1 98 ? 2.043 -2.749 12.768 1.00 97.56 98 GLY A O 1
ATOM 744 N N . LEU A 1 99 ? 2.318 -2.574 10.542 1.00 98.44 99 LEU A N 1
ATOM 745 C CA . LEU A 1 99 ? 0.909 -2.328 10.216 1.00 98.44 99 LEU A CA 1
ATOM 746 C C . LEU A 1 99 ? 0.063 -3.605 10.149 1.00 98.44 99 LEU A C 1
ATOM 748 O O . LEU A 1 99 ? -1.160 -3.521 10.229 1.00 98.44 99 LEU A O 1
ATOM 752 N N . ARG A 1 100 ? 0.688 -4.784 10.030 1.00 98.06 100 ARG A N 1
ATOM 753 C CA . ARG A 1 100 ? -0.004 -6.082 9.895 1.00 98.06 100 ARG A CA 1
ATOM 754 C C . ARG A 1 100 ? -1.102 -6.330 10.941 1.00 98.06 100 ARG A C 1
ATOM 756 O O . ARG A 1 100 ? -2.177 -6.754 10.529 1.00 98.06 100 ARG A O 1
ATOM 763 N N . PRO A 1 101 ? -0.927 -6.011 12.239 1.00 97.62 101 PRO A N 1
ATOM 764 C CA . PRO A 1 101 ? -1.985 -6.207 13.233 1.00 97.62 101 PRO A CA 1
ATOM 765 C C . PRO A 1 101 ? -3.252 -5.373 12.982 1.00 97.62 101 PRO A C 1
ATOM 767 O O . PRO A 1 101 ? -4.337 -5.779 13.398 1.00 97.62 101 PRO A O 1
ATOM 770 N N . HIS A 1 102 ? -3.117 -4.237 12.288 1.00 98.19 102 HIS A N 1
ATOM 771 C CA . HIS A 1 102 ? -4.208 -3.313 11.967 1.00 98.19 102 HIS A CA 1
ATOM 772 C C . HIS A 1 102 ? -4.878 -3.626 10.625 1.00 98.19 102 HIS A C 1
ATOM 774 O O . HIS A 1 102 ? -5.939 -3.082 10.331 1.00 98.19 102 HIS A O 1
ATOM 780 N N . LEU A 1 103 ? -4.271 -4.482 9.800 1.00 98.56 103 LEU A N 1
ATOM 781 C CA . LEU A 1 103 ? -4.815 -4.878 8.507 1.00 98.56 103 LEU A CA 1
ATOM 782 C C . LEU A 1 103 ? -5.853 -5.992 8.688 1.00 98.56 103 LEU A C 1
ATOM 784 O O . LEU A 1 103 ? -5.628 -6.996 9.372 1.00 98.56 103 LEU A O 1
ATOM 788 N N . ARG A 1 104 ? -7.007 -5.806 8.053 1.00 98.25 104 ARG A N 1
ATOM 789 C CA . ARG A 1 104 ? -8.059 -6.811 7.919 1.00 98.25 104 ARG A CA 1
ATOM 790 C C . ARG A 1 104 ? -8.320 -7.011 6.437 1.00 98.25 104 ARG A C 1
ATOM 792 O O . ARG A 1 104 ? -8.869 -6.136 5.772 1.00 98.25 104 ARG A O 1
ATOM 799 N N . PHE A 1 105 ? -7.842 -8.143 5.942 1.00 98.62 105 PHE A N 1
ATOM 800 C CA . PHE A 1 105 ? -8.026 -8.583 4.566 1.00 98.62 105 PHE A CA 1
ATOM 801 C C . PHE A 1 105 ? -9.396 -9.234 4.387 1.00 98.62 105 PHE A C 1
ATOM 803 O O . PHE A 1 105 ? -10.114 -9.454 5.368 1.00 98.62 105 PHE A O 1
ATOM 810 N N . ASP A 1 106 ? -9.768 -9.490 3.135 1.00 98.38 106 ASP A N 1
ATOM 811 C CA . ASP A 1 106 ? -11.043 -10.117 2.760 1.00 98.38 106 ASP A CA 1
ATOM 812 C C . ASP A 1 106 ? -12.268 -9.412 3.383 1.00 98.38 106 ASP A C 1
ATOM 814 O O . ASP A 1 106 ? -13.298 -10.013 3.686 1.00 98.38 106 ASP A O 1
ATOM 818 N N . SER A 1 107 ? -12.140 -8.099 3.596 1.00 97.81 107 SER A N 1
ATOM 819 C CA . SER A 1 107 ? -13.065 -7.259 4.355 1.00 97.81 107 SER A CA 1
ATOM 820 C C . SER A 1 107 ? -13.581 -6.119 3.479 1.00 97.81 107 SER A C 1
ATOM 822 O O . SER A 1 107 ? -13.065 -5.000 3.486 1.00 97.81 107 SER A O 1
ATOM 824 N N . GLU A 1 108 ? -14.615 -6.406 2.688 1.00 97.88 108 GLU A N 1
ATOM 825 C CA . GLU A 1 108 ? -15.245 -5.412 1.819 1.00 97.88 108 GLU A CA 1
ATOM 826 C C . GLU A 1 108 ? -16.213 -4.501 2.587 1.00 97.88 108 GLU A C 1
ATOM 828 O O . GLU A 1 108 ? -17.213 -4.953 3.150 1.00 97.88 108 GLU A O 1
ATOM 833 N N . VAL A 1 109 ? -15.972 -3.190 2.538 1.00 97.19 109 VAL A N 1
ATOM 834 C CA . VAL A 1 109 ? -16.921 -2.196 3.052 1.00 97.19 109 VAL A CA 1
ATOM 835 C C . VAL A 1 109 ? -18.084 -2.053 2.072 1.00 97.19 109 VAL A C 1
ATOM 837 O O . VAL A 1 109 ? -17.920 -1.548 0.967 1.00 97.19 109 VAL A O 1
ATOM 840 N N . ARG A 1 110 ? -19.279 -2.488 2.487 1.00 96.88 110 ARG A N 1
ATOM 841 C CA . ARG A 1 110 ? -20.500 -2.442 1.657 1.00 96.88 110 ARG A CA 1
ATOM 842 C C . ARG A 1 110 ? -21.325 -1.168 1.830 1.00 96.88 110 ARG A C 1
ATOM 844 O O . ARG A 1 110 ? -22.101 -0.821 0.947 1.00 96.88 110 ARG A O 1
ATOM 851 N N . ARG A 1 111 ? -21.226 -0.515 2.991 1.00 95.12 111 ARG A N 1
ATOM 852 C CA . ARG A 1 111 ? -22.008 0.678 3.346 1.00 95.12 111 ARG A CA 1
ATOM 853 C C . ARG A 1 111 ? -21.334 1.467 4.464 1.00 95.12 111 ARG A C 1
ATOM 855 O O . ARG A 1 111 ? -20.728 0.869 5.349 1.00 95.12 111 ARG A O 1
ATOM 862 N N . MET A 1 112 ? -21.531 2.779 4.452 1.00 90.88 112 MET A N 1
ATOM 863 C CA . MET A 1 112 ? -21.234 3.706 5.543 1.00 90.88 112 MET A CA 1
ATOM 864 C C . MET A 1 112 ? -22.531 4.467 5.837 1.00 90.88 112 MET A C 1
ATOM 866 O O . MET A 1 112 ? -23.253 4.809 4.899 1.00 90.88 112 MET A O 1
ATOM 870 N N . ARG A 1 113 ? -22.883 4.612 7.112 1.00 84.44 113 ARG A N 1
ATOM 871 C CA . ARG A 1 113 ? -24.132 5.228 7.572 1.00 84.44 113 ARG A CA 1
ATOM 872 C C . ARG A 1 113 ? -23.818 6.383 8.498 1.00 84.44 113 ARG A C 1
ATOM 874 O O . ARG A 1 113 ? -22.810 6.249 9.224 1.00 84.44 113 ARG A O 1
#

Radius of gyration: 15.91 Å; Cα contacts (8 Å, |Δi|>4): 150; chains: 1; bounding box: 52×22×38 Å

Sequence (113 aa):
MAETSSGTHVRVAVVGSGFGGLGAAVRLRREGVTDFVVLERSGSVGGTWRDNTYPGCACDVPSHLYSFSFAPNPEWPRTFSGQPHIRAYLERVADTFGLRPHLRFDSEVRRMR

Nearest PDB structures (foldseek):
  6era-assembly2_B  TM=9.276E-01  e=4.599E-08  Rhodococcus sp. Phi1
  6a37-assembly1_A  TM=8.880E-01  e=3.093E-08  Acinetobacter calcoaceticus
  7v4x-assembly1_A  TM=8.785E-01  e=2.374E-08  Acinetobacter calcoaceticus
  7v50-assembly1_A  TM=8.961E-01  e=1.415E-07  Acinetobacter calcoaceticus
  5m10-assembly1_A  TM=9.035E-01  e=3.129E-07  Thermocrispum municipale

pLDDT: mean 94.54, std 10.73, range [40.28, 98.81]

Secondary structure (DSSP, 8-state):
------PPP-SEEEE-SSHHHHHHHHHHHHTT--SEEEE-SSSSS-THHHH---TT-B-SS-TTTSS-TTS--TT-SSSS-BHHHHHHHHHHHHHHTT-GGGEE-S-------

Solvent-accessible surface area (backbone atoms only — not comparable to full-atom values): 6838 Å² total; per-residue (Å²): 134,83,80,77,75,82,69,87,84,60,85,40,80,36,80,35,43,21,72,70,31,47,52,51,52,50,50,36,51,74,71,69,50,70,60,42,38,33,36,17,55,45,87,64,66,17,40,70,40,55,76,50,79,60,91,84,46,52,53,95,52,50,36,82,73,68,41,53,92,92,57,73,63,91,81,63,90,39,64,58,38,39,27,73,60,55,21,51,50,48,45,48,51,37,58,77,70,63,41,62,88,35,53,39,56,65,37,69,86,86,79,86,131

Foldseek 3Di:
DDPPPPPDDFPEEAEAQAPVRLVVLLVCVVVVNPRYAYEALAPDHHGVLVVDDDPPAWDPQQQQVVAPPVQGDPPQPDRIHHSVVNRVRSRVSCVVSVVVVRYDYSGDDPDDD